Protein AF-A0A7S2ECH0-F1 (afdb_monomer_lite)

Sequence (117 aa):
MANEPSKSTPKADPPSSPLSWIITPSPDINYDFISAMYAGGSGLCLFFYSLHRLLEGYYGRKEDSNINEEETGSIAEFARSLEGIWLVFAPFFPCLLWSLVVRSEWKRKESKKEKQA

Secondary structure (DSSP, 8-state):
-PPPP------PPPPSSTTHHHHPPPTTS-HHHHHHHHHHHHHHHHHHHHHHHHHHHHHHHHTTS---HHHHHHHHHHHHHHHHHHHHHTTHHHHHHHHHHHHHHHHHHHHHHHTT-

Radius of gyration: 24.94 Å; chains: 1; bounding box: 46×31×90 Å

Structure (mmCIF, N/CA/C/O backbone):
data_AF-A0A7S2ECH0-F1
#
_entry.id   AF-A0A7S2ECH0-F1
#
loop_
_atom_site.group_PDB
_atom_site.id
_atom_site.type_symbol
_atom_site.label_atom_id
_atom_site.label_alt_id
_atom_site.label_comp_id
_atom_site.label_asym_id
_atom_site.label_entity_id
_atom_site.label_seq_id
_atom_site.pdbx_PDB_ins_code
_atom_site.Cartn_x
_atom_site.Cartn_y
_atom_site.Cartn_z
_atom_site.occupancy
_atom_site.B_iso_or_equiv
_atom_site.auth_seq_id
_atom_site.auth_comp_id
_atom_site.auth_asym_id
_atom_site.auth_atom_id
_atom_site.pdbx_PDB_model_num
ATOM 1 N N . MET A 1 1 ? -6.831 -9.125 59.395 1.00 45.50 1 MET A N 1
ATOM 2 C CA . MET A 1 1 ? -6.484 -9.781 58.118 1.00 45.50 1 MET A CA 1
ATOM 3 C C . MET A 1 1 ? -7.576 -9.423 57.127 1.00 45.50 1 MET A C 1
ATOM 5 O O . MET A 1 1 ? -8.657 -9.988 57.205 1.00 45.50 1 MET A O 1
ATOM 9 N N . ALA A 1 2 ? -7.363 -8.376 56.329 1.00 48.72 2 ALA A N 1
ATOM 10 C CA . ALA A 1 2 ? -8.341 -7.927 55.343 1.00 48.72 2 ALA A CA 1
ATOM 11 C C . ALA A 1 2 ? -8.237 -8.825 54.102 1.00 48.72 2 ALA A C 1
ATOM 13 O O . ALA A 1 2 ? -7.145 -8.991 53.565 1.00 48.72 2 ALA A O 1
ATOM 14 N N . ASN A 1 3 ? -9.357 -9.428 53.700 1.00 53.72 3 ASN A N 1
ATOM 15 C CA . ASN A 1 3 ? -9.476 -10.177 52.452 1.00 53.72 3 ASN A CA 1
ATOM 16 C C . ASN A 1 3 ? -9.349 -9.208 51.270 1.00 53.72 3 ASN A C 1
ATOM 18 O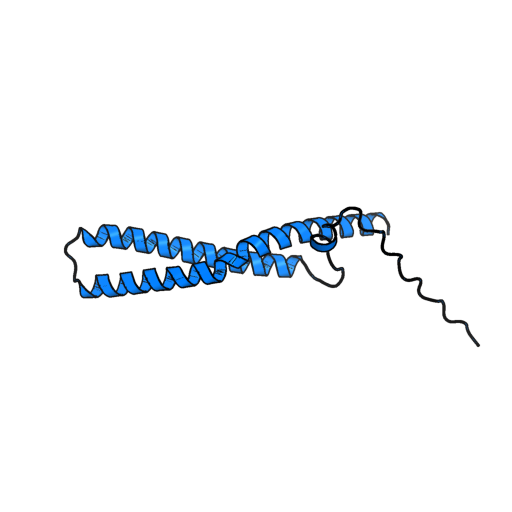 O . ASN A 1 3 ? -10.132 -8.263 51.168 1.00 53.72 3 ASN A O 1
ATOM 22 N N . GLU A 1 4 ? -8.396 -9.455 50.374 1.00 60.69 4 GLU A N 1
ATOM 23 C CA . GLU A 1 4 ? -8.374 -8.805 49.066 1.00 60.69 4 GLU A CA 1
ATOM 24 C C . GLU A 1 4 ? -9.529 -9.342 48.200 1.00 60.69 4 GLU A C 1
ATOM 26 O O . GLU A 1 4 ? -9.736 -10.558 48.138 1.00 60.69 4 GLU A O 1
ATOM 31 N N . PRO A 1 5 ? -10.302 -8.479 47.517 1.00 53.91 5 PRO A N 1
ATOM 32 C CA . PRO A 1 5 ? -11.329 -8.934 46.592 1.00 53.91 5 PRO A CA 1
ATOM 33 C C . PRO A 1 5 ? -10.668 -9.526 45.341 1.00 53.91 5 PRO A C 1
ATOM 35 O O . PRO A 1 5 ? -9.966 -8.837 44.598 1.00 53.91 5 PRO A O 1
ATOM 38 N N . SER A 1 6 ? -10.912 -10.814 45.090 1.00 54.44 6 SER A N 1
ATOM 39 C CA . SER A 1 6 ? -10.476 -11.503 43.877 1.00 54.44 6 SER A CA 1
ATOM 40 C C . SER A 1 6 ? -11.026 -10.781 42.645 1.00 54.44 6 SER A C 1
ATOM 42 O O . SER A 1 6 ? -12.237 -10.789 42.406 1.00 54.44 6 SER A O 1
ATOM 44 N N . LYS A 1 7 ? -10.143 -10.166 41.851 1.00 51.06 7 LYS A N 1
ATOM 45 C CA . LYS A 1 7 ? -10.462 -9.651 40.514 1.00 51.06 7 LYS A CA 1
ATOM 46 C C . LYS A 1 7 ? -11.033 -10.799 39.682 1.00 51.06 7 LYS A C 1
ATOM 48 O O . LYS A 1 7 ? -10.295 -11.679 39.248 1.00 51.06 7 LYS A O 1
ATOM 53 N N . SER A 1 8 ? -12.347 -10.796 39.473 1.00 51.34 8 SER A N 1
ATOM 54 C CA . SER A 1 8 ? -13.012 -11.715 38.559 1.00 51.34 8 SER A CA 1
ATOM 55 C C . SER A 1 8 ? -12.500 -11.434 37.152 1.00 51.34 8 SER A C 1
ATOM 57 O O . SER A 1 8 ? -12.788 -10.382 36.578 1.00 51.34 8 SER A O 1
ATOM 59 N N . THR A 1 9 ? -11.712 -12.352 36.606 1.00 54.66 9 THR A N 1
ATOM 60 C CA . THR A 1 9 ? -11.356 -12.330 35.193 1.00 54.66 9 THR A CA 1
ATOM 61 C C . THR A 1 9 ? -12.649 -12.387 34.372 1.00 54.66 9 THR A C 1
ATOM 63 O O . THR A 1 9 ? -13.481 -13.268 34.610 1.00 54.66 9 THR A O 1
ATOM 66 N N . PRO A 1 10 ? -12.887 -11.443 33.443 1.00 55.94 10 PRO A N 1
ATOM 67 C CA . PRO A 1 10 ? -14.046 -11.520 32.568 1.00 55.94 10 PRO A CA 1
ATOM 68 C C . PRO A 1 10 ? -13.941 -12.812 31.755 1.00 55.94 10 PRO A C 1
ATOM 70 O O . PRO A 1 10 ? -12.959 -13.038 31.046 1.00 55.94 10 PRO A O 1
ATOM 73 N N . LYS A 1 11 ? -14.937 -13.689 31.920 1.00 48.94 11 LYS A N 1
ATOM 74 C CA . LYS A 1 11 ? -15.086 -14.929 31.154 1.00 48.94 11 LYS A CA 1
ATOM 75 C C . LYS A 1 11 ? -15.106 -14.559 29.673 1.00 48.94 11 LYS A C 1
ATOM 77 O O . LYS A 1 11 ? -16.009 -13.858 29.231 1.00 48.94 11 LYS A O 1
ATOM 82 N N . ALA A 1 12 ? -14.092 -14.998 28.933 1.00 59.84 12 ALA A N 1
ATOM 83 C CA . ALA A 1 12 ? -14.080 -14.875 27.487 1.00 59.84 12 ALA A CA 1
ATOM 84 C C . ALA A 1 12 ? -15.192 -15.769 26.921 1.00 59.84 12 ALA A C 1
ATOM 86 O O . ALA A 1 12 ? -15.182 -16.981 27.144 1.00 59.84 12 ALA A O 1
ATOM 87 N N . ASP A 1 13 ? -16.166 -15.167 26.241 1.00 60.25 13 ASP A N 1
ATOM 88 C CA . ASP A 1 13 ? -17.207 -15.908 25.534 1.00 60.25 13 ASP A CA 1
ATOM 89 C C . ASP A 1 13 ? -16.570 -16.842 24.486 1.00 60.25 13 ASP A C 1
ATOM 91 O O . ASP A 1 13 ? -15.583 -16.460 23.842 1.00 60.25 13 ASP A O 1
ATOM 95 N N . PRO A 1 14 ? -17.099 -18.066 24.294 1.00 63.56 14 PRO A N 1
ATOM 96 C CA . PRO A 1 14 ? -16.588 -18.975 23.278 1.00 63.56 14 PRO A CA 1
ATOM 97 C C . PRO A 1 14 ? -16.722 -18.340 21.882 1.00 63.56 14 PRO A C 1
ATOM 99 O O . PRO A 1 14 ? -17.729 -17.684 21.598 1.00 63.56 14 PRO A O 1
ATOM 102 N N . PRO A 1 15 ? -15.730 -18.523 20.992 1.00 60.31 15 PRO A N 1
ATOM 103 C CA . PRO A 1 15 ? -15.733 -17.885 19.683 1.00 60.31 15 PRO A CA 1
ATOM 104 C C . PRO A 1 15 ? -16.932 -18.375 18.862 1.00 60.31 15 PRO A C 1
ATOM 106 O O . PRO A 1 15 ? -17.024 -19.549 18.514 1.00 60.31 15 PRO A O 1
ATOM 109 N N . SER A 1 16 ? -17.844 -17.464 18.514 1.00 70.00 16 SER A N 1
ATOM 110 C CA . SER A 1 16 ? -19.050 -17.747 17.717 1.00 70.00 16 SER A CA 1
ATOM 111 C C . SER A 1 16 ? -18.753 -18.113 16.253 1.00 70.00 16 SER A C 1
ATOM 113 O O . SER A 1 16 ? -19.659 -18.443 15.492 1.00 70.00 16 SER A O 1
ATOM 115 N N . SER A 1 17 ? -17.480 -18.092 15.854 1.00 77.88 17 SER A N 1
ATOM 116 C CA . SER A 1 17 ? -16.975 -18.600 14.579 1.00 77.88 17 SER A CA 1
ATOM 117 C C . SER A 1 17 ? -15.468 -18.901 14.676 1.00 77.88 17 SER A C 1
ATOM 119 O O . SER A 1 17 ? -14.741 -18.172 15.361 1.00 77.88 17 SER A O 1
ATOM 121 N N . PRO A 1 18 ? -14.953 -19.932 13.976 1.00 79.25 18 PRO A N 1
ATOM 122 C CA . PRO A 1 18 ? -13.547 -20.354 14.070 1.00 79.25 18 PRO A CA 1
ATOM 123 C C . PRO A 1 18 ? -12.545 -19.296 13.580 1.00 79.25 18 PRO A C 1
ATOM 125 O O . PRO A 1 18 ? -11.357 -19.399 13.865 1.00 79.25 18 PRO A O 1
ATOM 128 N N . LEU A 1 19 ? -13.014 -18.262 12.875 1.00 80.06 19 LEU A N 1
ATOM 129 C CA . LEU A 1 19 ? -12.194 -17.163 12.354 1.00 80.06 19 LEU A CA 1
ATOM 130 C C . LEU A 1 19 ? -12.371 -15.851 13.131 1.00 80.06 19 LEU A C 1
ATOM 132 O O . LEU A 1 19 ? -11.752 -14.846 12.791 1.00 80.06 19 LEU A O 1
ATOM 136 N N . SER A 1 20 ? -13.189 -15.840 14.187 1.00 80.12 20 SER A N 1
ATOM 137 C CA . SER A 1 20 ? -13.450 -14.629 14.979 1.00 80.12 20 SER A CA 1
ATOM 138 C C . SER A 1 20 ? -12.186 -14.063 15.634 1.00 80.12 20 SER A C 1
ATOM 140 O O . SER A 1 20 ? -12.065 -12.847 15.777 1.00 80.12 20 SER A O 1
ATOM 142 N N . TRP A 1 21 ? -11.213 -14.914 15.968 1.00 81.50 21 TRP A N 1
ATOM 143 C CA . TRP A 1 21 ? -9.937 -14.500 16.555 1.00 81.50 21 TRP A CA 1
ATOM 144 C C . TRP A 1 21 ? -9.102 -13.616 15.616 1.00 81.50 21 TRP A C 1
ATOM 146 O O . TRP A 1 21 ? -8.398 -12.736 16.097 1.00 81.50 21 TRP A O 1
ATOM 156 N N . ILE A 1 22 ? -9.228 -13.783 14.292 1.00 85.31 22 ILE A N 1
ATOM 157 C CA . ILE A 1 22 ? -8.486 -12.994 13.292 1.00 85.31 22 ILE A CA 1
ATOM 158 C C . ILE A 1 22 ? -8.983 -11.547 13.253 1.00 85.31 22 ILE A C 1
ATOM 160 O O . ILE A 1 22 ? -8.226 -10.642 12.925 1.00 85.31 22 ILE A O 1
ATOM 164 N N . ILE A 1 23 ? -10.259 -11.318 13.568 1.00 87.06 23 ILE A N 1
ATOM 165 C CA . ILE A 1 23 ? -10.902 -10.000 13.455 1.00 87.06 23 ILE A CA 1
ATOM 166 C C . ILE A 1 23 ? -11.123 -9.363 14.839 1.00 87.06 23 ILE A C 1
ATOM 168 O O . ILE A 1 23 ? -11.486 -8.193 14.955 1.00 87.06 23 ILE A O 1
ATOM 172 N N . THR A 1 24 ? -10.889 -10.112 15.917 1.00 86.94 24 THR A N 1
ATOM 173 C CA . THR A 1 24 ? -11.096 -9.628 17.281 1.00 86.94 24 THR A CA 1
ATOM 174 C C . THR A 1 24 ? -10.027 -8.594 17.648 1.00 86.94 24 THR A C 1
ATOM 176 O O . THR A 1 24 ? -8.851 -8.941 17.724 1.00 86.94 24 THR A O 1
ATOM 179 N N . PRO A 1 25 ? -10.410 -7.333 17.926 1.00 88.19 25 PRO A N 1
ATOM 180 C CA . PRO A 1 25 ? -9.453 -6.310 18.320 1.00 88.19 25 PRO A CA 1
ATOM 181 C C . PRO A 1 25 ? -8.944 -6.552 19.742 1.00 88.19 25 PRO A C 1
ATOM 183 O O . PRO A 1 25 ? -9.728 -6.881 20.640 1.00 88.19 25 PRO A O 1
ATOM 186 N N . SER A 1 26 ? -7.647 -6.331 19.943 1.00 86.88 26 SER A N 1
ATOM 187 C CA . SER A 1 26 ? -7.016 -6.306 21.261 1.00 86.88 26 SER A CA 1
ATOM 188 C C . SER A 1 26 ? -7.227 -4.939 21.928 1.00 86.88 26 SER A C 1
ATOM 190 O O . SER A 1 26 ? -7.062 -3.918 21.262 1.00 86.88 26 SER A O 1
ATOM 192 N N . PRO A 1 27 ? -7.593 -4.875 23.221 1.00 80.00 27 PRO A N 1
ATOM 193 C CA . PRO A 1 27 ? -7.850 -3.609 23.911 1.00 80.00 27 PRO A CA 1
ATOM 194 C C . PRO A 1 27 ? -6.597 -2.745 24.107 1.00 80.00 27 PRO A C 1
ATOM 196 O O . PRO A 1 27 ? -6.730 -1.535 24.250 1.00 80.00 27 PRO A O 1
ATOM 199 N N . ASP A 1 28 ? -5.404 -3.341 24.080 1.00 86.12 28 ASP A N 1
ATOM 200 C CA . ASP A 1 28 ? -4.140 -2.639 24.347 1.00 86.12 28 ASP A CA 1
ATOM 201 C C . ASP A 1 28 ? -3.524 -1.999 23.091 1.00 86.12 28 ASP A C 1
ATOM 203 O O . ASP A 1 28 ? -2.468 -1.371 23.150 1.00 86.12 28 ASP A O 1
ATOM 207 N N . ILE A 1 29 ? -4.164 -2.173 21.931 1.00 88.38 29 ILE A N 1
ATOM 208 C CA . ILE A 1 29 ? -3.626 -1.768 20.635 1.00 88.38 29 ILE A CA 1
ATOM 209 C C . ILE A 1 29 ? -4.429 -0.597 20.065 1.00 88.38 29 ILE A C 1
ATOM 211 O O . ILE A 1 29 ? -5.640 -0.684 19.871 1.00 88.38 29 ILE A O 1
ATOM 215 N N . ASN A 1 30 ? -3.733 0.483 19.701 1.00 90.94 30 ASN A N 1
ATOM 216 C CA . ASN A 1 30 ? -4.331 1.603 18.980 1.00 90.94 30 ASN A CA 1
ATOM 217 C C . ASN A 1 30 ? -4.430 1.297 17.473 1.00 90.94 30 ASN A C 1
ATOM 219 O O . ASN A 1 30 ? -3.476 1.474 16.707 1.00 90.94 30 ASN A O 1
ATOM 223 N N . TYR A 1 31 ? -5.617 0.877 17.037 1.00 90.69 31 TYR A N 1
ATOM 224 C CA . TYR A 1 31 ? -5.886 0.554 15.634 1.00 90.69 31 TYR A CA 1
ATOM 225 C C . TYR A 1 31 ? -5.990 1.778 14.714 1.00 90.69 31 TYR A C 1
ATOM 227 O O . TYR A 1 31 ? -5.860 1.613 13.497 1.00 90.69 31 TYR A O 1
ATOM 235 N N . ASP A 1 32 ? -6.182 2.992 15.244 1.00 92.75 32 ASP A N 1
ATOM 236 C CA . ASP A 1 32 ? -6.110 4.219 14.441 1.00 92.75 32 ASP A CA 1
ATOM 237 C C . ASP A 1 32 ? -4.677 4.446 13.938 1.00 92.75 32 ASP A C 1
ATOM 239 O O . ASP A 1 32 ? -4.482 4.692 12.746 1.00 92.75 32 ASP A O 1
ATOM 243 N N . PHE A 1 33 ? -3.677 4.279 14.812 1.00 93.75 33 PHE A N 1
ATOM 244 C CA . PHE A 1 33 ? -2.262 4.398 14.447 1.00 93.75 33 PHE A CA 1
ATOM 245 C C . PHE A 1 33 ? -1.829 3.313 13.453 1.00 93.75 33 PHE A C 1
ATOM 247 O O . PHE A 1 33 ? -1.241 3.619 12.417 1.00 93.75 33 PHE A O 1
ATOM 254 N N . ILE A 1 34 ? -2.170 2.049 13.728 1.00 93.56 34 ILE A N 1
ATOM 255 C CA . ILE A 1 34 ? -1.821 0.921 12.848 1.00 93.56 34 ILE A CA 1
ATOM 256 C C . ILE A 1 34 ? -2.420 1.109 11.454 1.00 93.56 34 ILE A C 1
ATOM 258 O O . ILE A 1 34 ? -1.722 0.977 10.449 1.00 93.56 34 ILE A O 1
ATOM 262 N N . SER A 1 35 ? -3.705 1.467 11.388 1.00 93.88 35 SER A N 1
ATOM 263 C CA . SER A 1 35 ? -4.370 1.699 10.106 1.00 93.88 35 SER A CA 1
ATOM 264 C C . SER A 1 35 ? -3.739 2.868 9.348 1.00 93.88 35 SER A C 1
ATOM 266 O O . SER A 1 35 ? -3.616 2.793 8.130 1.00 93.88 35 SER A O 1
ATOM 268 N N . ALA A 1 36 ? -3.305 3.928 10.041 1.00 95.69 36 ALA A N 1
A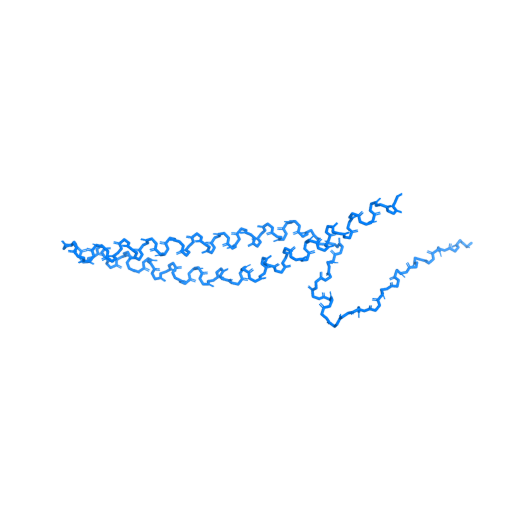TOM 269 C CA . ALA A 1 36 ? -2.604 5.051 9.419 1.00 95.69 36 ALA A CA 1
ATOM 270 C C . ALA A 1 36 ? -1.236 4.644 8.844 1.00 95.69 36 ALA A C 1
ATOM 272 O O . ALA A 1 36 ? -0.906 5.045 7.730 1.00 95.69 36 ALA A O 1
ATOM 273 N N . MET A 1 37 ? -0.465 3.809 9.548 1.00 96.12 37 MET A N 1
ATOM 274 C CA . MET A 1 37 ? 0.815 3.289 9.048 1.00 96.12 37 MET A CA 1
ATOM 275 C C . MET A 1 37 ? 0.636 2.406 7.812 1.00 96.12 37 MET A C 1
ATOM 277 O O . MET A 1 37 ? 1.335 2.596 6.814 1.00 96.12 37 MET A O 1
ATOM 281 N N . TYR A 1 38 ? -0.336 1.487 7.828 1.00 95.94 38 TYR A N 1
ATOM 282 C CA . TYR A 1 38 ? -0.619 0.663 6.652 1.00 95.94 38 TYR A CA 1
ATOM 283 C C . TYR A 1 38 ? -1.195 1.471 5.487 1.00 95.94 38 TYR A C 1
ATOM 285 O O . TYR A 1 38 ? -0.892 1.168 4.331 1.00 95.94 38 TYR A O 1
ATOM 293 N N . ALA A 1 39 ? -1.966 2.526 5.769 1.00 96.75 39 ALA A N 1
ATOM 294 C CA . ALA A 1 39 ? -2.445 3.454 4.751 1.00 96.75 39 ALA A CA 1
ATOM 295 C C . ALA A 1 39 ? -1.281 4.228 4.124 1.00 96.75 39 ALA A C 1
ATOM 297 O O . ALA A 1 39 ? -1.220 4.340 2.904 1.00 96.75 39 ALA A O 1
ATOM 298 N N . GLY A 1 40 ? -0.324 4.684 4.938 1.00 96.88 40 GLY A N 1
ATOM 299 C CA . GLY A 1 40 ? 0.905 5.319 4.470 1.00 96.88 40 GLY A CA 1
ATOM 300 C C . GLY A 1 40 ? 1.717 4.400 3.558 1.00 96.88 40 GLY A C 1
ATOM 301 O O . GLY A 1 40 ? 2.020 4.777 2.430 1.00 96.88 40 GLY A O 1
ATOM 302 N N . GLY A 1 41 ? 2.001 3.169 3.992 1.00 95.62 41 GLY A N 1
ATOM 303 C CA . GLY A 1 41 ? 2.746 2.199 3.179 1.00 95.62 41 GLY A CA 1
ATOM 304 C C . GLY A 1 41 ? 2.025 1.798 1.887 1.00 95.62 41 GLY A C 1
ATOM 305 O O . GLY A 1 41 ? 2.646 1.745 0.828 1.00 95.62 41 GLY A O 1
ATOM 306 N N . SER A 1 42 ? 0.702 1.606 1.934 1.00 96.56 42 SER A N 1
ATOM 307 C CA . SER A 1 42 ? -0.106 1.363 0.725 1.00 96.56 42 SER A CA 1
ATOM 308 C C . SER A 1 42 ? -0.108 2.580 -0.208 1.00 96.56 42 SER A C 1
ATOM 310 O O . SER A 1 42 ? -0.052 2.432 -1.426 1.00 96.56 42 SER A O 1
ATOM 312 N N . GLY A 1 43 ? -0.111 3.791 0.354 1.00 96.94 43 GLY A N 1
ATOM 313 C CA . GLY A 1 43 ? 0.049 5.038 -0.389 1.00 96.94 43 GLY A CA 1
ATOM 314 C C . GLY A 1 43 ? 1.403 5.129 -1.092 1.00 96.94 43 GLY A C 1
ATOM 315 O O . GLY A 1 43 ? 1.440 5.448 -2.278 1.00 96.94 43 GLY A O 1
ATOM 316 N N . LEU A 1 44 ? 2.503 4.777 -0.413 1.00 95.50 44 LEU A N 1
ATOM 317 C CA . LEU A 1 44 ? 3.829 4.678 -1.037 1.00 95.50 44 LEU A CA 1
ATOM 318 C C . LEU A 1 44 ? 3.845 3.632 -2.159 1.00 95.50 44 LEU A C 1
ATOM 320 O O . LEU A 1 44 ? 4.399 3.895 -3.223 1.00 95.50 44 LEU A O 1
ATOM 324 N N . CYS A 1 45 ? 3.194 2.482 -1.961 1.00 95.38 45 CYS A N 1
ATOM 325 C CA . CYS A 1 45 ? 3.055 1.470 -3.007 1.00 95.38 45 CYS A CA 1
ATOM 326 C C . CYS A 1 45 ? 2.381 2.043 -4.261 1.00 95.38 45 CYS A C 1
ATOM 328 O O . CYS A 1 45 ? 2.898 1.884 -5.366 1.00 95.38 45 CYS A O 1
ATOM 330 N N . LEU A 1 46 ? 1.245 2.732 -4.098 1.00 96.31 46 LEU A N 1
ATOM 331 C CA . LEU A 1 46 ? 0.529 3.368 -5.210 1.00 96.31 46 LEU A CA 1
ATOM 332 C C . LEU A 1 46 ? 1.352 4.466 -5.866 1.00 96.31 46 LEU A C 1
ATOM 334 O O . LEU A 1 46 ? 1.335 4.588 -7.089 1.00 96.31 46 LEU A O 1
ATOM 338 N N . PHE A 1 47 ? 2.065 5.254 -5.067 1.00 95.88 47 PHE A N 1
ATOM 339 C CA . PHE A 1 47 ? 2.938 6.303 -5.563 1.00 95.88 47 PHE A CA 1
ATOM 340 C C . PHE A 1 47 ? 4.034 5.723 -6.463 1.00 95.88 47 PHE A C 1
ATOM 342 O O . PHE A 1 47 ? 4.155 6.144 -7.611 1.00 95.88 47 PHE A O 1
ATOM 349 N N . PHE A 1 48 ? 4.769 4.708 -5.998 1.00 94.94 48 PHE A N 1
ATOM 350 C CA . PHE A 1 48 ? 5.822 4.074 -6.794 1.00 94.94 48 PHE A CA 1
ATOM 351 C C . PHE A 1 48 ? 5.277 3.314 -8.003 1.00 94.94 48 PHE A C 1
ATOM 353 O O . PHE A 1 48 ? 5.874 3.384 -9.073 1.00 94.94 48 PHE A O 1
ATOM 360 N N . TYR A 1 49 ? 4.120 2.658 -7.878 1.00 94.62 49 TYR A N 1
ATOM 361 C CA . TYR A 1 49 ? 3.442 2.035 -9.015 1.00 94.62 49 TYR A CA 1
ATOM 362 C C . TYR A 1 49 ? 3.055 3.070 -10.082 1.00 94.62 49 TYR A C 1
ATOM 364 O O . TYR A 1 49 ? 3.294 2.867 -11.271 1.00 94.62 49 TYR A O 1
ATOM 372 N N . SER A 1 50 ? 2.497 4.207 -9.660 1.00 95.38 50 SER A N 1
ATOM 373 C CA . SER A 1 50 ? 2.115 5.293 -10.567 1.00 95.38 50 SER A CA 1
ATOM 374 C C . SER A 1 50 ? 3.342 5.915 -11.223 1.00 95.38 50 SER A C 1
ATOM 376 O O . SER A 1 50 ? 3.334 6.151 -12.426 1.00 95.38 50 SER A O 1
ATOM 378 N N . LEU A 1 51 ? 4.413 6.133 -10.457 1.00 94.31 51 LEU A N 1
ATOM 379 C CA . LEU A 1 51 ? 5.674 6.650 -10.974 1.00 94.31 51 LEU A CA 1
ATOM 380 C C . LEU A 1 51 ? 6.276 5.694 -12.011 1.00 94.31 51 LEU A C 1
ATOM 382 O O . LEU A 1 51 ? 6.620 6.138 -13.102 1.00 94.31 51 LEU A O 1
ATOM 386 N N . HIS A 1 52 ? 6.320 4.391 -11.715 1.00 92.94 52 HIS A N 1
ATOM 387 C CA . HIS A 1 52 ? 6.759 3.361 -12.656 1.00 92.94 52 HIS A CA 1
ATOM 388 C C . HIS A 1 52 ? 5.930 3.402 -13.947 1.00 92.94 52 HIS A C 1
ATOM 390 O O . HIS A 1 52 ? 6.497 3.503 -15.031 1.00 92.94 52 HIS A O 1
ATOM 396 N N . ARG A 1 53 ? 4.595 3.435 -13.844 1.00 92.56 53 ARG A N 1
ATOM 397 C CA . ARG A 1 53 ? 3.704 3.529 -15.013 1.00 92.56 53 ARG A CA 1
ATOM 398 C C . ARG A 1 53 ? 3.889 4.807 -15.827 1.00 92.56 53 ARG A C 1
ATOM 400 O O . ARG A 1 53 ? 3.802 4.766 -17.052 1.00 92.56 53 ARG A O 1
ATOM 407 N N . LEU A 1 54 ? 4.143 5.938 -15.172 1.00 92.06 54 LEU A N 1
ATOM 408 C CA . LEU A 1 54 ? 4.417 7.204 -15.852 1.00 92.06 54 LEU A CA 1
ATOM 409 C C . LEU A 1 54 ? 5.764 7.173 -16.583 1.00 92.06 54 LEU A C 1
ATOM 411 O O . LEU A 1 54 ? 5.843 7.643 -17.716 1.00 92.06 54 LEU A O 1
ATOM 415 N N . LEU A 1 55 ? 6.801 6.605 -15.964 1.00 90.38 55 LEU A N 1
ATOM 416 C CA . LEU A 1 55 ? 8.123 6.435 -16.572 1.00 90.38 55 LEU A CA 1
ATOM 417 C C . LEU A 1 55 ? 8.088 5.479 -17.758 1.00 90.38 55 LEU A C 1
ATOM 419 O O . LEU A 1 55 ? 8.648 5.800 -18.798 1.00 90.38 55 LEU A O 1
ATOM 423 N N . GLU A 1 56 ? 7.387 4.356 -17.627 1.00 88.00 56 GLU A N 1
ATOM 424 C CA . GLU A 1 56 ? 7.192 3.389 -18.709 1.00 88.00 56 GLU A CA 1
ATOM 425 C C . GLU A 1 56 ? 6.494 4.050 -19.912 1.00 88.00 56 GLU A C 1
ATOM 427 O O . GLU A 1 56 ? 6.958 3.944 -21.047 1.00 88.00 56 GLU A O 1
ATOM 432 N N . GLY A 1 57 ? 5.436 4.832 -19.664 1.00 86.31 57 GLY A N 1
ATOM 433 C CA . GLY A 1 57 ? 4.744 5.589 -20.712 1.00 86.31 57 GLY A CA 1
ATOM 434 C C . GLY A 1 57 ? 5.579 6.720 -21.328 1.00 86.31 57 GLY A C 1
ATOM 435 O O . GLY A 1 57 ? 5.459 6.993 -22.523 1.00 86.31 57 GLY A O 1
ATOM 436 N N . TYR A 1 58 ? 6.430 7.384 -20.540 1.00 84.94 58 TYR A N 1
ATOM 437 C CA . TYR A 1 58 ? 7.365 8.395 -21.040 1.00 84.94 58 TYR A CA 1
ATOM 438 C C . TYR A 1 58 ? 8.465 7.768 -21.904 1.00 84.94 58 TYR A C 1
ATOM 440 O O . TYR A 1 58 ? 8.758 8.275 -22.986 1.00 84.94 58 TYR A O 1
ATOM 448 N N . TYR A 1 59 ? 9.031 6.648 -21.450 1.00 79.94 59 TYR A N 1
ATOM 449 C CA . TYR A 1 59 ? 10.071 5.904 -22.150 1.00 79.94 59 TYR A CA 1
ATOM 450 C C . TYR A 1 59 ? 9.578 5.391 -23.504 1.00 79.94 59 TYR A C 1
ATOM 452 O O . TYR A 1 59 ? 10.204 5.678 -24.521 1.00 79.94 59 TYR A O 1
ATOM 460 N N . GLY A 1 60 ? 8.411 4.736 -23.539 1.00 76.88 60 GLY A N 1
ATOM 461 C CA . GLY A 1 60 ? 7.841 4.217 -24.787 1.00 76.88 60 GLY A CA 1
ATOM 462 C C . GLY A 1 60 ? 7.586 5.303 -25.837 1.00 76.88 60 GLY A C 1
ATOM 463 O O . GLY A 1 60 ? 7.651 5.035 -27.026 1.00 76.88 60 GLY A O 1
ATOM 464 N N . ARG A 1 61 ? 7.359 6.557 -25.419 1.00 78.75 61 ARG A N 1
ATOM 465 C CA . ARG A 1 61 ? 7.254 7.703 -26.337 1.00 78.75 61 ARG A CA 1
ATOM 466 C C . ARG A 1 61 ? 8.618 8.231 -26.798 1.00 78.75 61 ARG A C 1
ATOM 468 O O . ARG A 1 61 ? 8.713 8.795 -27.887 1.00 78.75 61 ARG A O 1
ATOM 475 N N . LYS A 1 62 ? 9.655 8.121 -25.962 1.00 73.19 62 LYS A N 1
ATOM 476 C CA . LYS A 1 62 ? 11.009 8.590 -26.284 1.00 73.19 62 LYS A CA 1
ATOM 477 C C . LYS A 1 62 ? 11.716 7.670 -27.277 1.00 73.19 62 LYS A C 1
ATOM 479 O O . LYS A 1 62 ? 12.469 8.193 -28.078 1.00 73.19 62 LYS A O 1
ATOM 484 N N . GLU A 1 63 ? 11.458 6.363 -27.269 1.00 68.75 63 GLU A N 1
ATOM 485 C CA . GLU A 1 63 ? 12.068 5.411 -28.217 1.00 68.75 63 GLU A CA 1
ATOM 486 C C . GLU A 1 63 ? 11.784 5.777 -29.691 1.00 68.75 63 GLU A C 1
ATOM 488 O O . GLU A 1 63 ? 12.662 5.665 -30.543 1.00 68.75 63 GLU A O 1
ATOM 493 N N . ASP A 1 64 ? 10.606 6.341 -29.974 1.00 70.12 64 ASP A N 1
ATOM 494 C CA . ASP A 1 64 ? 10.228 6.821 -31.313 1.00 70.12 64 ASP A CA 1
ATOM 495 C C . ASP A 1 64 ? 10.933 8.130 -31.722 1.00 70.12 64 ASP A C 1
ATOM 497 O O . ASP A 1 64 ? 11.037 8.468 -32.905 1.00 70.12 64 ASP A O 1
ATOM 501 N N . SER A 1 65 ? 11.401 8.905 -30.743 1.00 70.81 65 SER A N 1
ATOM 502 C CA . SER A 1 65 ? 12.110 10.165 -30.954 1.00 70.81 65 SER A CA 1
ATOM 503 C C . SER A 1 65 ? 13.604 9.874 -30.865 1.00 70.81 65 SER A C 1
ATOM 505 O O . SER A 1 65 ? 14.101 9.659 -29.775 1.00 70.81 65 SER A O 1
ATOM 507 N N . ASN A 1 66 ? 14.317 9.854 -31.991 1.00 64.62 66 ASN A N 1
ATOM 508 C CA . ASN A 1 66 ? 15.744 9.505 -32.126 1.00 64.62 66 ASN A CA 1
ATOM 509 C C . ASN A 1 66 ? 16.673 10.316 -31.171 1.00 64.62 66 ASN A C 1
ATOM 511 O O . ASN A 1 66 ? 17.269 11.319 -31.561 1.00 64.62 66 ASN A O 1
ATOM 515 N N . ILE A 1 67 ? 16.724 9.935 -29.892 1.00 70.19 67 ILE A N 1
ATOM 516 C CA . ILE A 1 67 ? 17.399 10.610 -28.773 1.00 70.19 67 ILE A CA 1
ATOM 517 C C . ILE A 1 67 ? 18.542 9.720 -28.277 1.00 70.19 67 ILE A C 1
ATOM 519 O O . ILE A 1 67 ? 18.467 8.497 -28.367 1.00 70.19 67 ILE A O 1
ATOM 523 N N . ASN A 1 68 ? 19.588 10.355 -27.738 1.00 73.81 68 ASN A N 1
ATOM 524 C CA . ASN A 1 68 ? 20.802 9.727 -27.213 1.00 73.81 68 ASN A CA 1
ATOM 525 C C . ASN A 1 68 ? 20.528 8.446 -26.402 1.00 73.81 68 ASN A C 1
ATOM 527 O O . ASN A 1 68 ? 19.905 8.480 -25.340 1.00 73.81 68 ASN A O 1
ATOM 531 N N . GLU A 1 69 ? 21.077 7.338 -26.896 1.00 77.69 69 GLU A N 1
ATOM 532 C CA . GLU A 1 69 ? 20.956 5.971 -26.366 1.00 77.69 69 GLU A CA 1
ATOM 533 C C . GLU A 1 69 ? 21.367 5.865 -24.881 1.00 77.69 69 GLU A C 1
ATOM 535 O O . GLU A 1 69 ? 20.770 5.117 -24.107 1.00 77.69 69 GLU A O 1
ATOM 540 N N . GLU A 1 70 ? 22.331 6.687 -24.456 1.00 80.25 70 GLU A N 1
ATOM 541 C CA . GLU A 1 70 ? 22.853 6.740 -23.083 1.00 80.25 70 GLU A CA 1
ATOM 542 C C . GLU A 1 70 ? 21.827 7.272 -22.061 1.00 80.25 70 GLU A C 1
ATOM 544 O O . GLU A 1 70 ? 21.685 6.721 -20.968 1.00 80.25 70 GLU A O 1
ATOM 549 N N . GLU A 1 71 ? 21.055 8.308 -22.415 1.00 80.94 71 GLU A N 1
ATOM 550 C CA . GLU A 1 71 ? 20.029 8.880 -21.525 1.00 80.94 71 GLU A CA 1
ATOM 551 C C . GLU A 1 71 ? 18.851 7.908 -21.356 1.00 80.94 71 GLU A C 1
ATOM 553 O O . GLU A 1 71 ? 18.293 7.742 -20.268 1.00 80.94 71 GLU A O 1
ATOM 558 N N . THR A 1 72 ? 18.505 7.229 -22.447 1.00 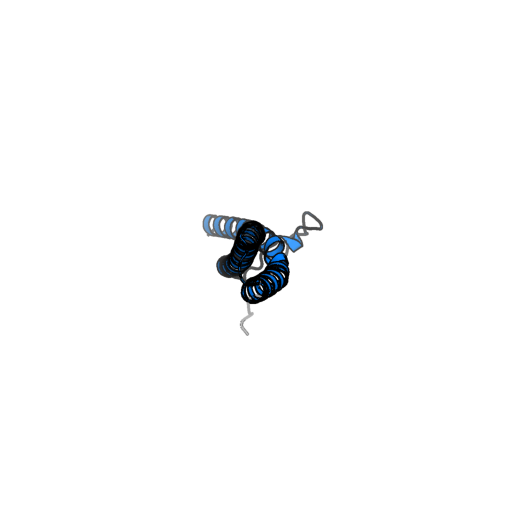80.00 72 THR A N 1
ATOM 559 C CA . THR A 1 72 ? 17.443 6.226 -22.516 1.00 80.00 72 THR A CA 1
ATOM 560 C C . THR A 1 72 ? 17.770 5.028 -21.617 1.00 80.00 72 THR A C 1
ATOM 562 O O . THR A 1 72 ? 16.934 4.631 -20.800 1.00 80.00 72 THR A O 1
ATOM 565 N N . GLY A 1 73 ? 19.009 4.524 -21.658 1.00 83.12 73 GLY A N 1
ATOM 566 C CA . GLY A 1 73 ? 19.464 3.440 -20.780 1.00 83.12 73 GLY A CA 1
ATOM 567 C C . GLY A 1 73 ? 19.307 3.757 -19.287 1.00 83.12 73 GLY A C 1
ATOM 568 O O . GLY A 1 73 ? 18.749 2.953 -18.540 1.00 83.12 73 GLY A O 1
ATOM 569 N N . SER A 1 74 ? 19.703 4.961 -18.857 1.00 87.75 74 SER A N 1
ATOM 570 C CA . SER A 1 74 ? 19.607 5.370 -17.446 1.00 87.75 74 SER A CA 1
ATOM 571 C C . SER A 1 74 ? 18.161 5.398 -16.923 1.00 87.75 74 SER A C 1
ATOM 573 O O . SER A 1 74 ? 17.880 4.932 -15.815 1.00 87.75 74 SER A O 1
ATOM 575 N N . ILE A 1 75 ? 17.213 5.896 -17.725 1.00 85.31 75 ILE A N 1
ATOM 576 C CA . ILE A 1 75 ? 15.793 5.945 -17.340 1.00 85.31 75 ILE A CA 1
ATOM 577 C C . ILE A 1 75 ? 15.183 4.539 -17.272 1.00 85.31 75 ILE A C 1
ATOM 579 O O . ILE A 1 75 ? 14.388 4.262 -16.368 1.00 85.31 75 ILE A O 1
ATOM 583 N N . ALA A 1 76 ? 15.562 3.641 -18.185 1.00 85.56 76 ALA A N 1
ATOM 584 C CA . ALA A 1 76 ? 15.096 2.256 -18.173 1.00 85.56 76 ALA A CA 1
ATOM 585 C C . ALA A 1 76 ? 15.549 1.508 -16.906 1.00 85.56 76 ALA A C 1
ATOM 587 O O . ALA A 1 76 ? 14.753 0.804 -16.278 1.00 85.56 76 ALA A O 1
ATOM 588 N N . GLU A 1 77 ? 16.800 1.700 -16.481 1.00 89.19 77 GLU A N 1
ATOM 589 C CA . GLU A 1 77 ? 17.307 1.138 -15.224 1.00 89.19 77 GLU A CA 1
ATOM 590 C C . GLU A 1 77 ? 16.549 1.683 -14.007 1.00 89.19 77 GLU A C 1
ATOM 592 O O . GLU A 1 77 ? 16.190 0.927 -13.098 1.00 89.19 77 GLU A O 1
ATOM 597 N N . PHE A 1 78 ? 16.234 2.981 -14.006 1.00 89.44 78 PHE A N 1
ATOM 598 C CA . PHE A 1 78 ? 15.443 3.593 -12.943 1.0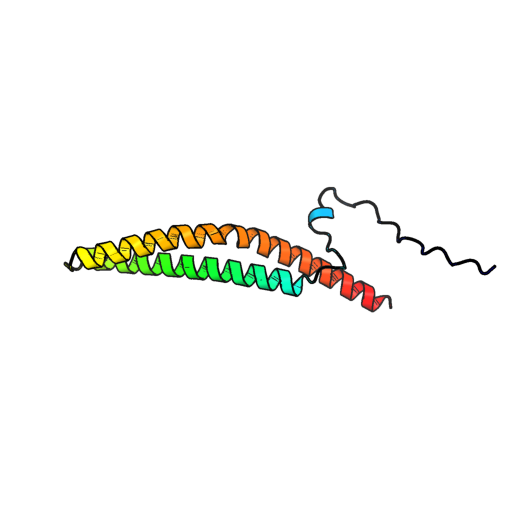0 89.44 78 PHE A CA 1
ATOM 599 C C . PHE A 1 78 ? 14.017 3.026 -12.875 1.00 89.44 78 PHE A C 1
ATOM 601 O O . PHE A 1 78 ? 13.549 2.678 -11.789 1.00 89.44 78 PHE A O 1
ATOM 608 N N . ALA A 1 79 ? 13.338 2.863 -14.015 1.00 89.56 79 ALA A N 1
ATOM 609 C CA . ALA A 1 79 ? 12.007 2.253 -14.076 1.00 89.56 79 ALA A CA 1
ATOM 610 C C . ALA A 1 79 ? 12.013 0.818 -13.520 1.00 89.56 79 ALA A C 1
ATOM 612 O O . ALA A 1 79 ? 11.160 0.460 -12.705 1.00 89.56 79 ALA A O 1
ATOM 613 N N . ARG A 1 80 ? 13.036 0.030 -13.867 1.00 88.94 80 ARG A N 1
ATOM 614 C CA . ARG A 1 80 ? 13.221 -1.335 -13.354 1.00 88.94 80 ARG A CA 1
ATOM 615 C C . ARG A 1 80 ? 13.484 -1.367 -11.844 1.00 88.94 80 ARG A C 1
ATOM 617 O O . ARG A 1 80 ? 13.014 -2.264 -11.150 1.00 88.94 80 ARG A O 1
ATOM 624 N N . SER A 1 81 ? 14.194 -0.370 -11.314 1.00 91.62 81 SER A N 1
ATOM 625 C CA . SER A 1 81 ? 14.382 -0.205 -9.867 1.00 91.62 81 SER A CA 1
ATOM 626 C C . SER A 1 81 ? 13.057 0.090 -9.152 1.00 91.62 81 SER A C 1
ATOM 628 O O . SER A 1 81 ? 12.743 -0.526 -8.130 1.00 91.62 81 SER A O 1
ATOM 630 N N . LEU A 1 82 ? 12.221 0.966 -9.726 1.00 92.75 82 LEU A N 1
ATOM 631 C CA . LEU A 1 82 ? 10.888 1.253 -9.190 1.00 92.75 82 LEU A CA 1
ATOM 632 C C . LEU A 1 82 ? 9.987 0.023 -9.174 1.00 92.75 82 LEU A C 1
ATOM 634 O O . LEU A 1 82 ? 9.204 -0.119 -8.233 1.00 92.75 82 LEU A O 1
ATOM 638 N N . GLU A 1 83 ? 10.118 -0.865 -10.165 1.00 91.31 83 GLU A N 1
ATOM 639 C CA . GLU A 1 83 ? 9.379 -2.124 -10.213 1.00 91.31 83 GLU A CA 1
ATOM 640 C C . GLU A 1 83 ? 9.582 -2.954 -8.939 1.00 91.31 83 GLU A C 1
ATOM 642 O O . GLU A 1 83 ? 8.619 -3.359 -8.286 1.00 91.31 83 GLU A O 1
ATOM 647 N N . GLY A 1 84 ? 10.841 -3.136 -8.537 1.00 91.94 84 GLY A N 1
ATOM 648 C CA . GLY A 1 84 ? 11.174 -3.843 -7.304 1.00 91.94 84 GLY A CA 1
ATOM 649 C C . GLY A 1 84 ? 10.638 -3.132 -6.060 1.00 91.94 84 GLY A C 1
ATOM 650 O O . GLY A 1 84 ? 10.133 -3.778 -5.143 1.00 91.94 84 GLY A O 1
ATOM 651 N N . ILE A 1 85 ? 10.696 -1.799 -6.033 1.00 94.00 85 ILE A N 1
ATOM 652 C CA . ILE A 1 85 ? 10.287 -1.010 -4.867 1.00 94.00 85 ILE A CA 1
ATOM 653 C C . ILE A 1 85 ? 8.781 -1.126 -4.609 1.00 94.00 85 ILE A C 1
ATOM 655 O O . ILE A 1 85 ? 8.387 -1.388 -3.473 1.00 94.00 85 ILE A O 1
ATOM 659 N N . TRP A 1 86 ? 7.915 -0.964 -5.617 1.00 93.06 86 TRP A N 1
ATOM 660 C CA . TRP A 1 86 ? 6.468 -1.061 -5.369 1.00 93.06 86 TRP A CA 1
ATOM 661 C C . TRP A 1 86 ? 6.050 -2.493 -4.993 1.00 93.06 86 TRP A C 1
ATOM 663 O O . TRP A 1 86 ? 5.161 -2.664 -4.160 1.00 93.06 86 TRP A O 1
ATOM 673 N N . LEU A 1 87 ? 6.743 -3.520 -5.501 1.00 93.88 87 LEU A N 1
ATOM 674 C CA . LEU A 1 87 ? 6.539 -4.914 -5.090 1.00 93.88 87 LEU A CA 1
ATOM 675 C C . LEU A 1 87 ? 6.878 -5.154 -3.610 1.00 93.88 87 LEU A C 1
ATOM 677 O O . LEU A 1 87 ? 6.169 -5.903 -2.939 1.00 93.88 87 LEU A O 1
ATOM 681 N N . VAL A 1 88 ? 7.900 -4.483 -3.068 1.00 94.88 88 VAL A N 1
ATOM 682 C CA . VAL A 1 88 ? 8.237 -4.547 -1.631 1.00 94.88 88 VAL A CA 1
ATOM 683 C C . VAL A 1 88 ? 7.104 -3.992 -0.761 1.00 94.88 88 VAL A C 1
ATOM 685 O O . VAL A 1 88 ? 6.859 -4.505 0.332 1.00 94.88 88 VAL A O 1
ATOM 688 N N . PHE A 1 89 ? 6.378 -2.981 -1.244 1.00 92.12 89 PHE A N 1
ATOM 689 C CA . PHE A 1 89 ? 5.242 -2.398 -0.526 1.00 92.12 89 PHE A CA 1
ATOM 690 C C . PHE A 1 89 ? 3.894 -3.074 -0.823 1.00 92.12 89 PHE A C 1
ATOM 692 O O . PHE A 1 89 ? 2.938 -2.857 -0.081 1.00 92.12 89 PHE A O 1
ATOM 699 N N . ALA A 1 90 ? 3.798 -3.950 -1.826 1.00 92.88 90 ALA A N 1
ATOM 700 C CA . ALA A 1 90 ? 2.583 -4.705 -2.137 1.00 92.88 90 ALA A CA 1
ATOM 701 C C . ALA A 1 90 ? 1.909 -5.413 -0.931 1.00 92.88 90 ALA A C 1
ATOM 703 O O . ALA A 1 90 ? 0.681 -5.329 -0.823 1.00 92.88 90 ALA A O 1
ATOM 704 N N . PRO A 1 91 ? 2.626 -6.052 0.026 1.00 93.94 91 PRO A N 1
ATOM 705 C CA . PRO A 1 91 ? 1.990 -6.677 1.192 1.00 93.94 91 PRO A CA 1
ATOM 706 C C . PRO A 1 91 ? 1.296 -5.689 2.144 1.00 93.94 91 PRO A C 1
ATOM 708 O O . PRO A 1 91 ? 0.536 -6.120 3.010 1.00 93.94 91 PRO A O 1
ATOM 711 N N . PHE A 1 92 ? 1.489 -4.374 1.997 1.00 93.06 92 PHE A N 1
ATOM 712 C CA . PHE A 1 92 ? 0.771 -3.391 2.811 1.00 93.06 92 PHE A CA 1
ATOM 713 C C . PHE A 1 92 ? -0.727 -3.341 2.495 1.00 93.06 92 PHE A C 1
ATOM 715 O O . PHE A 1 92 ? -1.510 -3.046 3.393 1.00 93.06 92 PHE A O 1
ATOM 722 N N . PHE A 1 93 ? -1.147 -3.690 1.277 1.00 92.19 93 PHE A N 1
ATOM 723 C CA . PHE A 1 93 ? -2.559 -3.694 0.890 1.00 92.19 93 PHE A CA 1
ATOM 724 C C . PHE A 1 93 ? -3.431 -4.696 1.658 1.00 92.19 93 PHE A C 1
ATOM 726 O O . PHE A 1 93 ? -4.432 -4.271 2.243 1.00 92.19 93 PHE A O 1
ATOM 733 N N . PRO A 1 94 ? -3.106 -6.005 1.697 1.00 93.44 94 PRO A N 1
ATOM 734 C CA . PRO A 1 94 ? -3.886 -6.951 2.493 1.00 93.44 94 PRO A CA 1
ATOM 735 C C . PRO A 1 94 ? -3.849 -6.599 3.987 1.00 93.44 94 PRO A C 1
ATOM 737 O O . PRO A 1 94 ? -4.871 -6.714 4.665 1.00 93.44 94 PRO A O 1
ATOM 740 N N . CYS A 1 95 ? -2.718 -6.088 4.487 1.00 92.94 95 CYS A N 1
ATOM 741 C CA . CYS A 1 95 ? -2.584 -5.621 5.869 1.00 92.94 95 CYS A CA 1
ATOM 742 C C . CYS A 1 95 ? -3.480 -4.412 6.169 1.00 92.94 95 CYS A C 1
ATOM 744 O O . CYS A 1 95 ? -4.141 -4.390 7.204 1.00 92.94 95 CYS A O 1
ATOM 746 N N . LEU A 1 96 ? -3.553 -3.439 5.256 1.00 93.62 96 LEU A N 1
ATOM 747 C CA . LEU A 1 96 ? -4.428 -2.275 5.374 1.00 93.62 96 LEU A CA 1
ATOM 748 C C . LEU A 1 96 ? -5.896 -2.694 5.397 1.00 93.62 96 LEU A C 1
ATOM 750 O O . LEU A 1 96 ? -6.660 -2.233 6.246 1.00 93.62 96 LEU A O 1
ATOM 754 N N . LEU A 1 97 ? -6.294 -3.581 4.481 1.00 94.06 97 LEU A N 1
ATOM 755 C CA . LEU A 1 97 ? -7.669 -4.064 4.422 1.00 94.06 97 LEU A CA 1
ATOM 756 C C . LEU A 1 97 ? -8.054 -4.745 5.738 1.00 94.06 97 LEU A C 1
ATOM 758 O O . LEU A 1 97 ? -9.082 -4.415 6.330 1.00 94.06 97 LEU A O 1
ATOM 762 N N . TRP A 1 98 ? -7.193 -5.632 6.236 1.00 93.69 98 TRP A N 1
ATOM 763 C CA . TRP A 1 98 ? -7.400 -6.284 7.522 1.00 93.69 98 TRP A CA 1
ATOM 764 C C . TRP A 1 98 ? -7.447 -5.278 8.680 1.00 93.69 98 TRP A C 1
ATOM 766 O O . TRP A 1 98 ? -8.379 -5.316 9.485 1.00 93.69 98 TRP A O 1
ATOM 776 N N . SER A 1 99 ? -6.512 -4.326 8.747 1.00 93.38 99 SER A N 1
ATOM 777 C CA . SER A 1 99 ? -6.473 -3.352 9.842 1.00 93.38 99 SER A CA 1
ATOM 778 C C . SER A 1 99 ? -7.711 -2.462 9.870 1.00 93.38 99 SER A C 1
ATOM 780 O O . SER A 1 99 ? -8.196 -2.135 10.949 1.00 93.38 99 SER A O 1
ATOM 782 N N . LEU A 1 100 ? -8.264 -2.106 8.704 1.00 93.69 100 LEU A N 1
ATOM 783 C CA . LEU A 1 100 ? -9.509 -1.342 8.613 1.00 93.69 100 LEU A CA 1
ATOM 784 C C . LEU A 1 100 ? -10.712 -2.149 9.110 1.00 93.69 100 LEU A C 1
ATOM 786 O O . LEU A 1 100 ? -11.548 -1.603 9.834 1.00 93.69 100 LEU A O 1
ATOM 790 N N . VAL A 1 101 ? -10.778 -3.443 8.778 1.00 93.38 101 VAL A N 1
ATOM 791 C CA . VAL A 1 101 ? -11.820 -4.344 9.291 1.00 93.38 101 VAL A CA 1
ATOM 792 C C . VAL A 1 101 ? -11.740 -4.426 10.817 1.00 93.38 101 VAL A C 1
ATOM 794 O O . VAL A 1 101 ? -12.731 -4.151 11.494 1.00 93.38 101 VAL A O 1
ATOM 797 N N . VAL A 1 102 ? -10.560 -4.698 11.380 1.00 92.94 102 VAL A N 1
ATOM 798 C CA . VAL A 1 102 ? -10.383 -4.789 12.841 1.00 92.94 102 VAL A CA 1
ATOM 799 C C . VAL A 1 102 ? -10.652 -3.454 13.533 1.00 92.94 102 VAL A C 1
ATOM 801 O O . VAL A 1 102 ? -11.322 -3.416 14.564 1.00 92.94 102 VAL A O 1
ATOM 804 N N . ARG A 1 103 ? -10.209 -2.336 12.946 1.00 92.00 103 ARG A N 1
ATOM 805 C CA . ARG A 1 103 ? -10.497 -0.984 13.443 1.00 92.00 103 ARG A CA 1
ATOM 806 C C . ARG A 1 103 ? -11.997 -0.709 13.493 1.00 92.00 103 ARG A C 1
ATOM 808 O O . ARG A 1 103 ? -12.470 -0.097 14.449 1.00 92.00 103 ARG A O 1
ATOM 815 N N . SER A 1 104 ? -12.749 -1.143 12.482 1.00 90.94 104 SER A N 1
ATOM 816 C CA . SER A 1 104 ? -14.203 -0.967 12.463 1.00 90.94 104 SER A CA 1
ATOM 817 C C . SER A 1 104 ? -14.865 -1.712 13.627 1.00 90.94 104 SER A C 1
ATOM 819 O O . SER A 1 104 ? -15.684 -1.134 14.340 1.00 90.94 104 SER A O 1
ATOM 821 N N . GLU A 1 105 ? -14.435 -2.944 13.904 1.00 89.75 105 GLU A N 1
ATOM 822 C CA . GLU A 1 105 ? -14.927 -3.735 15.034 1.00 89.75 105 GLU A CA 1
ATOM 823 C C . GLU A 1 105 ? -14.494 -3.158 16.385 1.00 89.75 105 GLU A C 1
ATOM 825 O O . GLU A 1 105 ? -15.281 -3.140 17.333 1.00 89.75 105 GLU A O 1
ATOM 830 N N . TRP A 1 106 ? -13.275 -2.626 16.476 1.00 89.38 106 TRP A N 1
ATOM 831 C CA . TRP A 1 106 ? -12.784 -1.934 17.666 1.00 89.38 106 TRP A CA 1
ATOM 832 C C . TRP A 1 106 ? -13.664 -0.731 18.015 1.00 89.38 106 TRP A C 1
ATOM 834 O O . TRP A 1 106 ? -14.200 -0.673 19.123 1.00 89.38 106 TRP A O 1
ATOM 844 N N . LYS A 1 107 ? -13.949 0.139 17.038 1.00 87.75 107 LYS A N 1
ATOM 845 C CA . LYS A 1 107 ? -14.854 1.285 17.224 1.00 87.75 107 LYS A CA 1
ATOM 846 C C . LYS A 1 107 ? -16.268 0.858 17.618 1.00 87.75 107 LYS A C 1
ATOM 848 O O . LYS A 1 107 ? -16.869 1.452 18.509 1.00 87.75 107 LYS A O 1
ATOM 853 N N . ARG A 1 108 ? -16.796 -0.218 17.018 1.00 88.31 108 ARG A N 1
ATOM 854 C CA . ARG A 1 108 ? -18.107 -0.780 17.398 1.00 88.31 108 ARG A CA 1
ATOM 855 C C . ARG A 1 108 ? -18.133 -1.254 18.854 1.00 88.31 108 ARG A C 1
ATOM 857 O O . ARG A 1 108 ? -19.168 -1.117 19.507 1.00 88.31 108 ARG A O 1
ATOM 864 N N . LYS A 1 109 ? -17.035 -1.824 19.367 1.00 85.38 109 LYS A N 1
ATOM 865 C CA . LYS A 1 109 ? -16.923 -2.245 20.774 1.00 85.38 109 LYS A CA 1
ATOM 866 C C . LYS A 1 109 ? -16.813 -1.052 21.722 1.00 85.38 109 LYS A C 1
ATOM 868 O O . LYS A 1 109 ? -17.464 -1.079 22.763 1.00 85.38 109 LYS A O 1
ATOM 873 N N . GLU A 1 110 ? -16.055 -0.016 21.372 1.00 85.25 110 GLU A N 1
ATOM 874 C CA . GLU A 1 110 ? -15.952 1.200 22.193 1.00 85.25 110 GLU A CA 1
ATOM 875 C C . GLU A 1 110 ? -17.300 1.914 22.336 1.00 85.25 110 GLU A C 1
ATOM 877 O O . GLU A 1 110 ? -17.736 2.159 23.458 1.00 85.25 110 GLU A O 1
ATOM 882 N N . SER A 1 111 ? -18.041 2.115 21.240 1.00 84.94 111 SER A N 1
ATOM 883 C CA . SER A 1 111 ? -19.370 2.746 21.305 1.00 84.94 111 SER A CA 1
ATOM 884 C C . SER A 1 111 ? -20.394 1.941 22.115 1.00 84.94 111 SER A C 1
ATOM 886 O O . SER A 1 111 ? -21.351 2.502 22.643 1.00 84.94 111 SER A O 1
ATOM 888 N N . LYS A 1 112 ? -20.245 0.611 22.196 1.00 83.19 112 LYS A N 1
ATOM 889 C CA . LYS A 1 112 ? -21.098 -0.231 23.053 1.00 83.19 112 LYS A CA 1
ATOM 890 C C . LYS A 1 112 ? -20.733 -0.097 24.529 1.00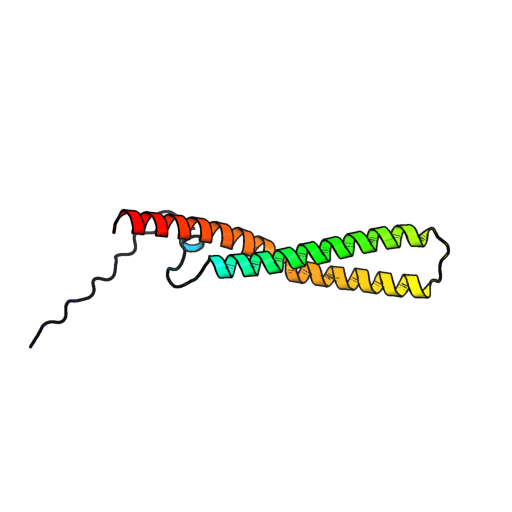 83.19 112 LYS A C 1
ATOM 892 O O . LYS A 1 112 ? -21.644 -0.080 25.348 1.00 83.19 112 LYS A O 1
ATOM 897 N N . LYS A 1 113 ? -19.438 -0.002 24.853 1.00 79.62 113 LYS A N 1
ATOM 898 C CA . LYS A 1 113 ? -18.967 0.224 26.227 1.00 79.62 113 LYS A CA 1
ATOM 899 C C . LYS A 1 113 ? -19.440 1.574 26.757 1.00 79.62 113 LYS A C 1
ATOM 901 O O . LYS A 1 113 ? -19.943 1.626 27.868 1.00 79.62 113 LYS A O 1
ATOM 906 N N . GLU A 1 114 ? -19.346 2.627 25.947 1.00 81.38 114 GLU A N 1
ATOM 907 C CA . GLU A 1 114 ? -19.796 3.974 26.323 1.00 81.38 114 GLU A CA 1
ATOM 908 C C . GLU A 1 114 ? -21.297 4.021 26.647 1.00 81.38 114 GLU A C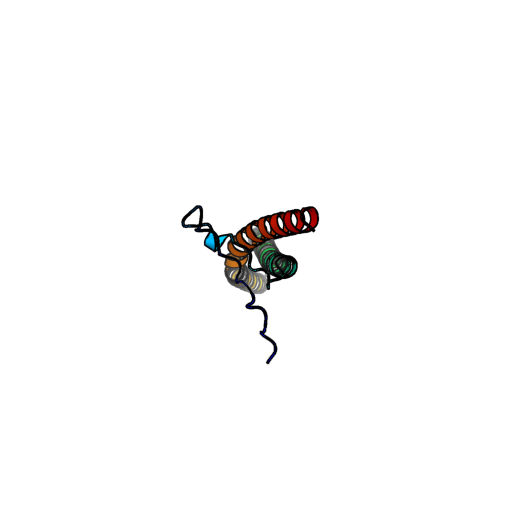 1
ATOM 910 O O . GLU A 1 114 ? -21.696 4.646 27.615 1.00 81.38 114 GLU A O 1
ATOM 915 N N . LYS A 1 115 ? -22.138 3.300 25.894 1.00 75.31 115 LYS A N 1
ATOM 916 C CA . LYS A 1 115 ? -23.589 3.231 26.153 1.00 75.31 115 LYS A CA 1
ATOM 917 C C . LYS A 1 115 ? -23.982 2.407 27.386 1.00 75.31 115 LYS A C 1
ATOM 919 O O . LYS A 1 115 ? -25.156 2.405 27.746 1.00 75.31 115 LYS A O 1
ATOM 924 N N . GLN A 1 116 ? -23.055 1.634 27.949 1.00 68.19 116 GLN A N 1
ATOM 925 C CA . GLN A 1 116 ? -23.280 0.775 29.118 1.00 68.19 116 GLN A CA 1
ATOM 926 C C . GLN A 1 116 ? -22.637 1.328 30.400 1.00 68.19 116 GLN A C 1
ATOM 928 O O . GLN A 1 116 ? -22.837 0.734 31.459 1.00 68.19 116 GLN A O 1
ATOM 933 N N . ALA A 1 117 ? -21.865 2.413 30.293 1.00 58.00 117 ALA A N 1
ATOM 934 C CA . ALA A 1 117 ? -21.281 3.157 31.406 1.00 58.00 117 ALA A CA 1
ATOM 935 C C . ALA A 1 117 ? -22.203 4.314 31.820 1.00 58.00 117 ALA A C 1
ATOM 937 O O . ALA A 1 117 ? -22.199 4.637 33.027 1.00 58.00 117 ALA A O 1
#

Organism: Trieres chinensis (NCBI:txid1514140)

Foldseek 3Di:
DDDDDPDPDPPDDDPPDPCVVLLADDPVDDLVVQLVVLVVLVVVLVVLVVVLVVLVVVLVVCVVVPDDPVVSVVSVVVSVVSVVVSVVSVVSVVVNVSSVSSVVVVVVVVVVVVVVD

pLDDT: mean 83.15, std 13.45, range [45.5, 96.94]